Protein AF-X1B6G6-F1 (afdb_monomer_lite)

Radius of gyration: 10.76 Å; chains: 1; bounding box: 25×16×24 Å

Structure (mmCIF, N/CA/C/O backbone):
data_AF-X1B6G6-F1
#
_entry.id   AF-X1B6G6-F1
#
loop_
_atom_site.group_PDB
_atom_site.id
_atom_site.type_symbol
_atom_site.label_atom_id
_atom_site.label_alt_id
_atom_site.label_comp_id
_atom_site.label_asym_id
_atom_site.label_entity_id
_atom_site.label_seq_id
_atom_site.pdbx_PDB_ins_code
_atom_site.Cartn_x
_atom_site.Cartn_y
_atom_site.Cartn_z
_atom_site.occupancy
_atom_site.B_iso_or_equiv
_atom_site.auth_seq_id
_atom_site.auth_comp_id
_atom_site.auth_asym_id
_ato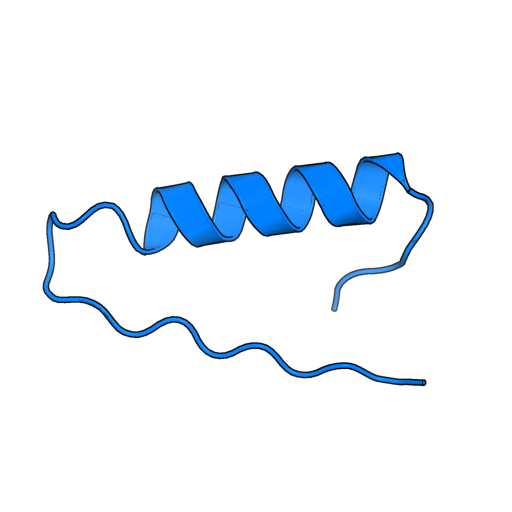m_site.auth_atom_id
_atom_site.pdbx_PDB_model_num
ATOM 1 N N . MET A 1 1 ? -16.631 -1.994 6.284 1.00 72.94 1 MET A N 1
ATOM 2 C CA . MET A 1 1 ? -16.532 -2.763 5.029 1.00 72.94 1 MET A CA 1
ATOM 3 C C . MET A 1 1 ? -15.065 -2.902 4.702 1.00 72.94 1 MET A C 1
ATOM 5 O O . MET A 1 1 ? -14.357 -1.908 4.786 1.00 72.94 1 MET A O 1
ATOM 9 N N . GLU A 1 2 ? -14.614 -4.118 4.430 1.00 77.44 2 GLU A N 1
ATOM 10 C CA . GLU A 1 2 ? -13.233 -4.394 4.038 1.00 77.44 2 GLU A CA 1
ATOM 11 C C . GLU A 1 2 ? -13.165 -4.338 2.506 1.00 77.44 2 GLU A C 1
ATOM 13 O O . GLU A 1 2 ? -13.914 -5.044 1.833 1.00 77.44 2 GLU A O 1
ATOM 18 N N . ASN A 1 3 ? -12.344 -3.432 1.965 1.00 80.00 3 ASN A N 1
ATOM 19 C CA . ASN A 1 3 ? -12.198 -3.219 0.525 1.00 80.00 3 ASN A CA 1
ATOM 20 C C . ASN A 1 3 ? -10.824 -3.718 0.082 1.00 80.00 3 ASN A C 1
ATOM 22 O O . ASN A 1 3 ? -9.805 -3.150 0.469 1.00 80.00 3 ASN A O 1
ATOM 26 N N . ASN A 1 4 ? -10.811 -4.750 -0.760 1.00 86.19 4 ASN A N 1
ATOM 27 C CA . ASN A 1 4 ? -9.582 -5.337 -1.286 1.00 86.19 4 ASN A CA 1
ATOM 28 C C . ASN A 1 4 ? -9.272 -4.752 -2.667 1.00 86.19 4 ASN A C 1
ATOM 30 O O . ASN A 1 4 ? -10.088 -4.852 -3.583 1.00 86.19 4 ASN A O 1
ATOM 34 N N . ILE A 1 5 ? -8.092 -4.145 -2.818 1.00 85.75 5 ILE A N 1
ATOM 35 C CA . ILE A 1 5 ? -7.626 -3.543 -4.073 1.00 85.75 5 ILE A CA 1
ATOM 36 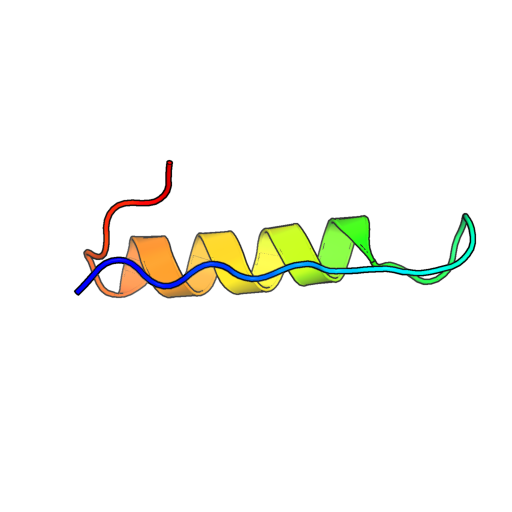C C . ILE A 1 5 ? -6.369 -4.282 -4.533 1.00 85.75 5 ILE A C 1
ATOM 38 O O . ILE A 1 5 ? -5.373 -4.321 -3.815 1.00 85.75 5 ILE A O 1
ATOM 42 N N . TYR A 1 6 ? -6.401 -4.820 -5.753 1.00 87.56 6 TYR A N 1
ATOM 43 C CA . TYR A 1 6 ? -5.248 -5.448 -6.397 1.00 87.56 6 TYR A CA 1
ATOM 44 C C . TYR A 1 6 ? -4.758 -4.567 -7.540 1.00 87.56 6 TYR A C 1
ATOM 46 O O . TYR A 1 6 ? -5.527 -4.202 -8.427 1.00 87.56 6 TYR A O 1
ATOM 54 N N . ILE A 1 7 ? -3.469 -4.233 -7.523 1.00 86.19 7 ILE A N 1
ATOM 55 C CA . ILE A 1 7 ? -2.831 -3.424 -8.562 1.00 86.19 7 ILE A CA 1
ATOM 56 C C . ILE A 1 7 ? -1.831 -4.314 -9.288 1.00 86.19 7 ILE A C 1
ATOM 58 O O . ILE A 1 7 ? -0.868 -4.790 -8.691 1.00 86.19 7 ILE A O 1
ATOM 62 N N . ILE A 1 8 ? -2.065 -4.528 -10.580 1.00 85.50 8 ILE A N 1
ATOM 63 C CA . ILE A 1 8 ? -1.195 -5.313 -11.454 1.00 85.50 8 ILE A CA 1
ATOM 64 C C . ILE A 1 8 ? -0.632 -4.369 -12.513 1.00 85.50 8 ILE A C 1
ATOM 66 O O . ILE A 1 8 ? -1.371 -3.615 -13.140 1.00 85.50 8 ILE A O 1
ATOM 70 N N . GLY A 1 9 ? 0.679 -4.413 -12.716 1.00 83.81 9 GLY A N 1
ATOM 71 C CA . GLY A 1 9 ? 1.351 -3.680 -13.780 1.00 83.81 9 GLY A CA 1
ATOM 72 C C . GLY A 1 9 ? 2.696 -4.316 -14.095 1.00 83.81 9 GLY A C 1
ATOM 73 O O . GLY A 1 9 ? 3.274 -5.007 -13.255 1.00 83.81 9 GLY A O 1
ATOM 74 N N . VAL A 1 10 ? 3.196 -4.095 -15.307 1.00 81.00 10 VAL A N 1
ATOM 75 C CA . VAL A 1 10 ? 4.534 -4.563 -15.688 1.00 81.00 10 VAL A CA 1
ATOM 76 C C . VAL A 1 10 ? 5.603 -3.679 -15.033 1.00 81.00 10 VAL A C 1
ATOM 78 O O . VAL A 1 10 ? 5.381 -2.487 -14.788 1.00 81.00 10 VAL A O 1
ATOM 81 N N . GLY A 1 11 ? 6.756 -4.266 -14.701 1.00 77.38 11 GLY A N 1
ATOM 82 C CA . GLY A 1 11 ? 7.841 -3.575 -13.997 1.00 77.38 11 GLY A CA 1
ATOM 83 C C . GLY A 1 11 ? 8.202 -2.244 -14.667 1.00 77.38 11 GLY A C 1
ATOM 84 O O . GLY A 1 11 ? 8.450 -2.200 -15.867 1.00 77.38 11 GLY A O 1
ATOM 85 N N . GLY A 1 12 ? 8.188 -1.151 -13.899 1.00 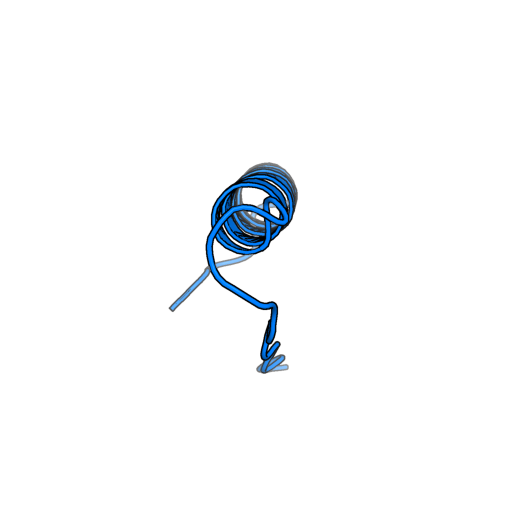71.44 12 GLY A N 1
ATOM 86 C CA . GLY A 1 12 ? 8.459 0.204 -14.400 1.00 71.44 12 GLY A CA 1
ATOM 87 C C . GLY A 1 12 ? 7.227 1.060 -14.734 1.00 71.44 12 GLY A C 1
ATOM 88 O O . GLY A 1 12 ? 7.373 2.270 -14.863 1.00 71.44 12 GLY A O 1
ATOM 89 N N . GLN A 1 13 ? 6.004 0.512 -14.773 1.00 77.88 13 GLN A N 1
ATOM 90 C CA . GLN A 1 13 ? 4.778 1.284 -15.080 1.00 77.88 13 GLN A CA 1
ATOM 91 C C . GLN A 1 13 ? 4.158 2.036 -13.889 1.00 77.88 13 GLN A C 1
ATOM 93 O O . GLN A 1 13 ? 3.020 2.493 -13.943 1.00 77.88 13 GLN A O 1
ATOM 98 N N . GLY A 1 14 ? 4.889 2.177 -12.783 1.00 87.19 14 GLY A N 1
ATOM 99 C CA . GLY A 1 14 ? 4.420 2.976 -11.651 1.00 87.19 14 GLY A CA 1
ATOM 100 C C . GLY A 1 14 ? 3.289 2.343 -10.834 1.00 87.19 14 GLY A C 1
ATOM 101 O O . GLY A 1 14 ? 2.721 3.035 -9.998 1.00 87.19 14 GLY A O 1
ATOM 102 N N . ALA A 1 15 ? 3.002 1.045 -10.992 1.00 89.12 15 ALA A N 1
ATOM 103 C CA . ALA A 1 15 ? 2.029 0.318 -10.163 1.00 89.12 15 ALA A CA 1
ATOM 104 C C . ALA A 1 15 ? 2.310 0.471 -8.654 1.00 89.12 15 ALA A C 1
ATOM 106 O O . ALA A 1 15 ? 1.398 0.724 -7.870 1.00 89.12 15 ALA A O 1
ATOM 107 N N . ILE A 1 16 ? 3.590 0.429 -8.258 1.00 88.44 16 ILE A N 1
ATOM 108 C CA . ILE A 1 16 ? 4.026 0.690 -6.875 1.00 88.44 16 ILE A CA 1
ATOM 109 C C . ILE A 1 16 ? 3.669 2.122 -6.452 1.00 88.44 16 ILE A C 1
ATOM 111 O O . ILE A 1 16 ? 3.114 2.338 -5.378 1.00 88.44 16 ILE A O 1
ATOM 115 N N . ARG A 1 17 ? 3.948 3.107 -7.313 1.00 90.81 17 ARG A N 1
ATOM 116 C CA . ARG A 1 17 ? 3.679 4.522 -7.030 1.00 90.81 17 ARG A CA 1
ATOM 117 C C . ARG A 1 17 ? 2.178 4.796 -6.936 1.00 90.81 17 ARG A C 1
ATOM 119 O O . ARG A 1 17 ? 1.755 5.544 -6.063 1.00 90.81 17 ARG A O 1
ATOM 126 N N . LEU A 1 18 ? 1.374 4.162 -7.787 1.00 90.81 18 LEU A N 1
ATOM 127 C CA . LEU A 1 18 ? -0.083 4.223 -7.718 1.00 90.81 18 LEU A CA 1
ATOM 128 C C . LEU A 1 18 ? -0.601 3.619 -6.406 1.00 90.81 18 LEU A C 1
ATOM 130 O O . LEU A 1 18 ? -1.413 4.249 -5.732 1.00 90.81 18 LEU A O 1
ATOM 134 N N . GLY A 1 19 ? -0.071 2.462 -5.995 1.00 90.31 19 GLY A N 1
ATOM 135 C CA . GLY A 1 19 ? -0.386 1.857 -4.699 1.00 90.31 19 GLY A CA 1
ATOM 136 C C . GLY A 1 19 ? -0.073 2.785 -3.525 1.00 90.31 19 GLY A C 1
ATOM 137 O O . GLY A 1 19 ? -0.903 2.955 -2.636 1.00 90.31 19 GLY A O 1
ATOM 138 N N . GLN A 1 20 ? 1.070 3.474 -3.563 1.00 91.38 20 GLN A N 1
ATOM 139 C CA . GLN A 1 20 ? 1.437 4.467 -2.549 1.00 91.38 20 GLN A CA 1
ATOM 140 C C . GLN A 1 20 ? 0.515 5.695 -2.546 1.00 91.38 20 GLN A C 1
ATOM 142 O O . GLN A 1 20 ? 0.190 6.208 -1.476 1.00 91.38 20 GLN A O 1
ATOM 147 N N . ILE A 1 21 ? 0.084 6.186 -3.715 1.00 93.94 21 ILE A N 1
ATOM 148 C CA . ILE A 1 21 ? -0.859 7.315 -3.808 1.00 93.94 21 ILE A CA 1
ATOM 149 C C . ILE A 1 21 ? -2.197 6.936 -3.172 1.00 93.94 21 ILE A C 1
ATOM 151 O O . ILE A 1 21 ? -2.713 7.689 -2.345 1.00 93.94 21 ILE A O 1
ATOM 155 N N . ILE A 1 22 ? -2.727 5.761 -3.523 1.00 92.62 22 ILE A N 1
ATOM 156 C CA . ILE A 1 22 ? -3.993 5.257 -2.983 1.00 92.62 22 ILE A CA 1
ATOM 157 C C . ILE A 1 22 ? -3.872 5.075 -1.471 1.00 92.62 22 ILE A C 1
ATOM 159 O O . ILE A 1 22 ? -4.705 5.589 -0.729 1.00 92.62 22 ILE A O 1
ATOM 163 N N . ALA A 1 23 ? -2.796 4.441 -1.002 1.00 91.62 23 ALA A N 1
ATOM 164 C CA . ALA A 1 23 ? -2.586 4.230 0.423 1.00 91.62 23 ALA A CA 1
ATOM 165 C C . ALA A 1 23 ? -2.516 5.553 1.205 1.00 91.62 23 ALA A C 1
ATOM 167 O O . ALA A 1 23 ? -3.186 5.725 2.221 1.00 91.62 23 ALA A O 1
ATOM 168 N N . ASN A 1 24 ? -1.776 6.541 0.703 1.00 95.00 24 ASN A N 1
ATOM 169 C CA . ASN A 1 24 ? -1.694 7.849 1.352 1.00 95.00 24 ASN A CA 1
ATOM 170 C C . ASN A 1 24 ? -3.041 8.578 1.392 1.00 95.00 24 ASN A C 1
ATOM 172 O O . ASN A 1 24 ? -3.363 9.214 2.397 1.00 95.00 24 ASN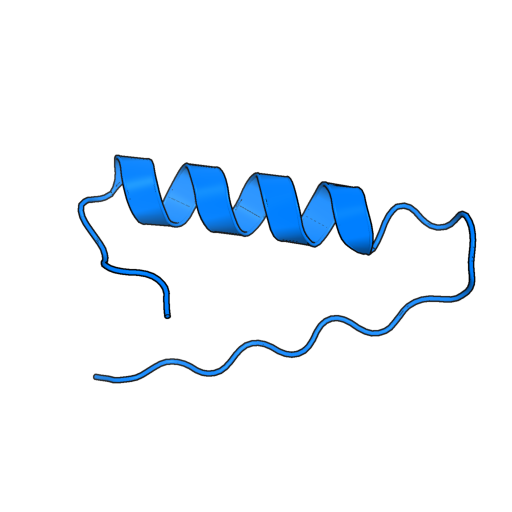 A O 1
ATOM 176 N N . TYR A 1 25 ? -3.827 8.506 0.318 1.00 94.50 25 TYR A N 1
ATOM 177 C CA . TYR A 1 25 ? -5.163 9.096 0.288 1.00 94.50 25 TYR A CA 1
ATOM 178 C C . TYR A 1 25 ? -6.084 8.453 1.333 1.00 94.50 25 TYR A C 1
ATOM 180 O O . TYR A 1 25 ? -6.712 9.159 2.122 1.00 94.50 25 TYR A O 1
ATOM 188 N N . THR A 1 26 ? -6.104 7.122 1.389 1.00 92.06 26 THR A N 1
ATOM 189 C CA . THR A 1 26 ? -6.922 6.349 2.330 1.00 92.06 26 THR A CA 1
ATOM 190 C C . THR A 1 26 ? -6.542 6.644 3.786 1.00 92.06 26 THR A C 1
ATOM 192 O O . THR A 1 26 ? -7.419 6.927 4.603 1.00 92.06 26 THR A O 1
ATOM 195 N N . LEU A 1 27 ? -5.242 6.721 4.103 1.00 92.44 27 LEU A N 1
ATOM 196 C CA . LEU A 1 27 ? -4.773 7.122 5.436 1.00 92.44 27 LEU A CA 1
ATOM 197 C C . LEU A 1 27 ? -5.201 8.550 5.806 1.00 92.44 27 LEU A C 1
ATOM 199 O O . LEU A 1 27 ? -5.649 8.783 6.926 1.00 92.44 27 LEU A O 1
ATOM 203 N N . ARG A 1 28 ? -5.120 9.512 4.871 1.00 94.94 28 ARG A N 1
ATOM 204 C CA .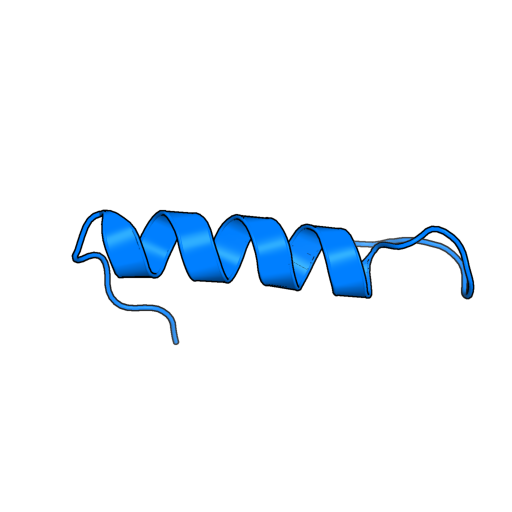 ARG A 1 28 ? -5.580 10.900 5.098 1.00 94.94 28 ARG A CA 1
ATOM 205 C C . ARG A 1 28 ? -7.079 10.993 5.367 1.00 94.94 28 ARG A C 1
ATOM 207 O O . ARG A 1 28 ? -7.511 11.888 6.084 1.00 94.94 28 ARG A O 1
ATOM 214 N N . LYS A 1 29 ? -7.863 10.074 4.807 1.00 93.94 29 LYS A N 1
ATOM 215 C CA . LYS A 1 29 ? -9.304 9.961 5.049 1.00 93.94 29 LYS A CA 1
ATOM 216 C C . LYS A 1 29 ? -9.630 9.337 6.419 1.00 93.94 29 LYS A C 1
ATOM 218 O O . LYS A 1 29 ? -10.792 9.302 6.810 1.00 93.94 29 LYS A O 1
ATOM 223 N N . GLY A 1 30 ? -8.620 8.864 7.158 1.00 92.69 30 GLY A N 1
ATOM 224 C CA . GLY A 1 30 ? -8.781 8.192 8.450 1.00 92.69 30 GLY A CA 1
ATOM 225 C C . GLY A 1 30 ? -9.150 6.712 8.329 1.00 92.69 30 GLY A C 1
ATOM 226 O O . GLY A 1 30 ? -9.512 6.081 9.322 1.00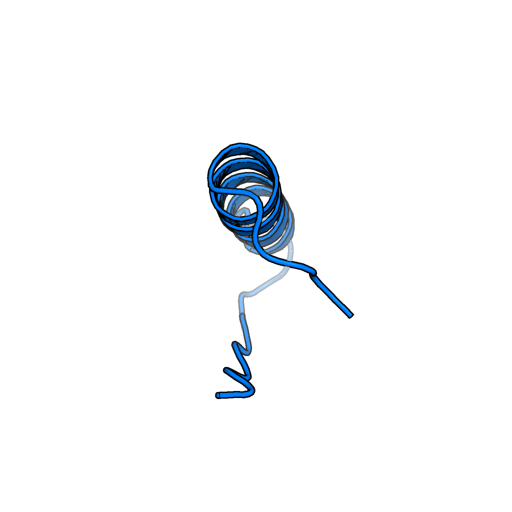 92.69 30 GLY A O 1
ATOM 227 N N . GLU A 1 31 ? -9.071 6.147 7.124 1.00 89.50 31 GLU A N 1
ATOM 228 C CA . GLU A 1 31 ? -9.325 4.731 6.886 1.00 89.50 31 GLU A CA 1
ATOM 229 C C . GLU A 1 31 ? -8.070 3.907 7.212 1.00 89.50 31 GLU A C 1
ATOM 231 O O . GLU A 1 31 ? -6.933 4.329 6.989 1.00 89.50 31 GLU A O 1
ATOM 236 N N . LYS A 1 32 ? -8.275 2.713 7.774 1.00 85.38 32 LYS A N 1
ATOM 237 C CA . LYS A 1 32 ? -7.187 1.790 8.112 1.00 85.38 32 LYS A CA 1
ATOM 238 C C . LYS A 1 32 ? -6.851 0.933 6.898 1.00 85.38 32 LYS A C 1
ATOM 240 O O . LYS A 1 32 ? -7.749 0.373 6.276 1.00 85.38 32 LYS A O 1
ATOM 245 N N . ILE A 1 33 ? -5.562 0.808 6.612 1.00 83.50 33 ILE A N 1
ATOM 246 C CA . ILE A 1 33 ? -5.023 -0.070 5.570 1.00 83.50 33 ILE A CA 1
ATOM 247 C C . ILE A 1 33 ? -4.375 -1.262 6.262 1.00 83.50 33 ILE A C 1
ATOM 249 O O . ILE A 1 33 ? -3.725 -1.087 7.296 1.00 83.50 33 ILE A O 1
ATOM 253 N N . LYS A 1 34 ? -4.587 -2.452 5.710 1.00 77.25 34 LYS A N 1
ATOM 254 C CA . LYS A 1 34 ? -4.010 -3.709 6.179 1.00 77.25 34 LYS A CA 1
ATOM 255 C C . LYS A 1 34 ? -3.173 -4.340 5.079 1.00 77.25 34 LYS A C 1
ATOM 257 O O . LYS A 1 34 ? -3.532 -4.132 3.900 1.00 77.25 34 LYS A O 1
#

Sequence (34 aa):
MENNIYIIGVGGQGAIRLGQIIANYTLRKGEKIK

Organism: NCBI:txid412755

Foldseek 3Di:
DDDDDDFDDDPPPCSVVVVVVVVVVCVVVVHDDD

pLDDT: mean 86.78, std 6.44, range [71.44, 95.0]

Secondary structure (DSSP, 8-state):
----------TTSSHHHHHHHHHHHHHHTT----